Protein AF-A0AAV3T514-F1 (afdb_monomer_lite)

InterPro domains:
  IPR025874 Double zinc ribbon [PF12773] (82-140)
  IPR058962 Protein of unknown function DUF8108-like, N-terminal domain [PF26438] (4-74)

Organism: NCBI:txid926360

Sequence (156 aa):
MHSRQLRKRLDAAIADGWQIEQETPDRVVLVRRSYGSVGVHLLLAVFTAWWSFGVFNLLYAGYCYLEESERRVLREPTERVCPECGAASRPGAEFCSECGTDLGRTATGAAPGETAGEPRTCPECDAVVEDGARYCANCGAELAETAARRRDDSSE

Radius of gyration: 22.29 Å; chains: 1; bounding box: 56×39×58 Å

Structure (mmCIF, N/CA/C/O backbone):
data_AF-A0AAV3T514-F1
#
_entry.id   AF-A0AAV3T514-F1
#
loop_
_atom_site.group_PDB
_atom_site.id
_atom_site.type_symbol
_atom_site.label_atom_id
_atom_site.label_alt_id
_atom_site.label_comp_id
_atom_site.label_asym_id
_atom_site.label_entity_id
_atom_site.label_seq_id
_atom_site.pdbx_PDB_ins_code
_atom_site.Cartn_x
_atom_site.Cartn_y
_atom_site.Cartn_z
_atom_site.occupancy
_atom_site.B_iso_or_equiv
_atom_site.auth_seq_id
_atom_site.auth_comp_id
_atom_site.auth_asym_id
_atom_site.auth_atom_id
_atom_site.pdbx_PDB_model_num
ATOM 1 N N . MET A 1 1 ? 3.308 -8.115 20.768 1.00 66.31 1 MET A N 1
ATOM 2 C CA . MET A 1 1 ? 2.514 -9.048 19.937 1.00 66.31 1 MET A CA 1
ATOM 3 C C . MET A 1 1 ? 1.569 -8.216 19.094 1.00 66.31 1 MET A C 1
ATOM 5 O O . MET A 1 1 ? 0.789 -7.483 19.680 1.00 66.31 1 MET A O 1
ATOM 9 N N . HIS A 1 2 ? 1.653 -8.318 17.767 1.00 78.56 2 HIS A N 1
ATOM 10 C CA . HIS A 1 2 ? 0.785 -7.575 16.847 1.00 78.56 2 HIS A CA 1
ATOM 11 C C . HIS A 1 2 ? -0.678 -8.026 16.915 1.00 78.56 2 HIS A C 1
ATOM 13 O O . HIS A 1 2 ? -0.954 -9.213 17.138 1.00 78.56 2 HIS A O 1
ATOM 19 N N . SER A 1 3 ? -1.611 -7.098 16.689 1.00 79.25 3 SER A N 1
ATOM 20 C CA . SER A 1 3 ? -3.044 -7.397 16.627 1.00 79.25 3 SER A CA 1
ATOM 21 C C . SER A 1 3 ? -3.380 -8.375 15.491 1.00 79.25 3 SER A C 1
ATOM 23 O O . SER A 1 3 ? -2.671 -8.487 14.487 1.00 79.25 3 SER A O 1
ATOM 25 N N . ARG A 1 4 ? -4.512 -9.087 15.609 1.00 79.19 4 ARG A N 1
ATOM 26 C CA . ARG A 1 4 ? -4.990 -10.007 14.553 1.00 79.19 4 ARG A CA 1
ATOM 27 C C . ARG A 1 4 ? -5.202 -9.298 13.211 1.00 79.19 4 ARG A C 1
ATOM 29 O O . ARG A 1 4 ? -5.034 -9.918 12.166 1.00 79.19 4 ARG A O 1
ATOM 36 N N . GLN A 1 5 ? -5.575 -8.019 13.242 1.00 76.38 5 GLN A N 1
ATOM 37 C CA . GLN A 1 5 ? -5.790 -7.215 12.041 1.00 76.38 5 GLN A CA 1
ATOM 38 C C . GLN A 1 5 ? -4.465 -6.878 11.348 1.00 76.38 5 GLN A C 1
ATOM 40 O O . GLN A 1 5 ? -4.372 -7.045 10.134 1.00 76.38 5 GLN A O 1
ATOM 45 N N . LEU A 1 6 ? -3.438 -6.473 12.106 1.00 81.00 6 LEU A N 1
ATOM 46 C CA . LEU A 1 6 ? -2.108 -6.214 11.553 1.00 81.00 6 LEU A CA 1
ATOM 47 C C . LEU A 1 6 ? -1.485 -7.493 10.976 1.00 81.00 6 LEU A C 1
ATOM 49 O O . LEU A 1 6 ? -0.959 -7.458 9.870 1.00 81.00 6 LEU A O 1
ATOM 53 N N . ARG A 1 7 ? -1.638 -8.635 11.661 1.00 85.81 7 ARG A N 1
ATOM 54 C CA . ARG A 1 7 ? -1.170 -9.944 11.165 1.00 85.81 7 ARG A CA 1
ATOM 55 C C . ARG A 1 7 ? -1.782 -10.320 9.817 1.00 85.81 7 ARG A C 1
ATOM 57 O O . ARG A 1 7 ? -1.042 -10.549 8.876 1.00 85.81 7 ARG A O 1
ATOM 64 N N . LYS A 1 8 ? -3.114 -10.273 9.685 1.00 84.19 8 LYS A N 1
ATOM 65 C CA . LYS A 1 8 ? -3.794 -10.573 8.410 1.00 84.19 8 LYS A CA 1
ATOM 66 C C . LYS A 1 8 ? -3.293 -9.707 7.251 1.00 84.19 8 LYS A C 1
ATOM 68 O O . LYS A 1 8 ? -3.187 -10.183 6.127 1.00 84.19 8 LYS A O 1
ATOM 73 N N . ARG A 1 9 ? -3.009 -8.430 7.518 1.00 82.06 9 ARG A N 1
ATOM 74 C CA . ARG A 1 9 ? -2.495 -7.499 6.506 1.00 82.06 9 ARG A CA 1
ATOM 75 C C . ARG A 1 9 ? -1.041 -7.758 6.170 1.00 82.06 9 ARG A C 1
ATOM 77 O O . ARG A 1 9 ? -0.689 -7.656 5.005 1.00 82.06 9 ARG A O 1
ATOM 84 N N . LEU A 1 10 ? -0.227 -8.098 7.165 1.00 86.75 10 LEU A N 1
ATOM 85 C CA . LEU A 1 10 ? 1.148 -8.529 6.953 1.00 86.75 10 LEU A CA 1
ATOM 86 C C . LEU A 1 10 ? 1.194 -9.810 6.102 1.00 86.75 10 LEU A C 1
ATOM 88 O O . LEU A 1 10 ? 1.985 -9.887 5.171 1.00 86.75 10 LEU A O 1
ATOM 92 N N . ASP A 1 11 ? 0.302 -10.767 6.358 1.00 88.25 11 ASP A N 1
ATOM 93 C CA . ASP A 1 11 ? 0.219 -12.012 5.589 1.00 88.25 11 ASP A CA 1
ATOM 94 C C . ASP A 1 11 ? -0.180 -11.752 4.127 1.00 88.25 11 ASP A C 1
ATOM 96 O O . ASP A 1 11 ? 0.476 -12.242 3.209 1.00 88.25 11 ASP A O 1
ATOM 100 N N . ALA A 1 12 ? -1.213 -10.930 3.899 1.00 85.75 12 ALA A N 1
ATOM 101 C CA . ALA A 1 12 ? -1.615 -10.504 2.553 1.00 85.75 12 ALA A CA 1
ATOM 102 C C . ALA A 1 12 ? -0.479 -9.750 1.843 1.00 85.75 12 ALA A C 1
ATOM 104 O O . ALA A 1 12 ? -0.146 -10.026 0.696 1.00 85.75 12 ALA A O 1
ATOM 105 N N . ALA A 1 13 ? 0.189 -8.860 2.574 1.00 85.56 13 ALA A N 1
ATOM 106 C CA . ALA A 1 13 ? 1.319 -8.095 2.090 1.00 85.56 13 ALA A CA 1
ATOM 107 C C . ALA A 1 13 ? 2.475 -8.969 1.583 1.00 85.56 13 ALA A C 1
ATOM 109 O O . ALA A 1 13 ? 3.048 -8.688 0.531 1.00 85.56 13 ALA A O 1
ATOM 110 N N . ILE A 1 14 ? 2.820 -10.006 2.343 1.00 89.19 14 ILE A N 1
ATOM 111 C CA . ILE A 1 14 ? 3.866 -10.965 1.987 1.00 89.19 14 ILE A CA 1
ATOM 112 C C . ILE A 1 14 ? 3.433 -11.807 0.781 1.00 89.19 14 ILE A C 1
ATOM 114 O O . ILE A 1 14 ? 4.249 -12.052 -0.107 1.00 89.19 14 ILE A O 1
ATOM 118 N N . ALA A 1 15 ? 2.157 -12.206 0.712 1.00 87.44 15 ALA A N 1
ATOM 119 C CA . ALA A 1 15 ? 1.608 -12.929 -0.436 1.00 87.44 15 ALA A CA 1
ATOM 120 C C . ALA A 1 15 ? 1.712 -12.122 -1.745 1.00 87.44 15 ALA A C 1
ATOM 122 O O . ALA A 1 15 ? 2.004 -12.697 -2.791 1.00 87.44 15 ALA A O 1
ATOM 123 N N . ASP A 1 16 ? 1.590 -10.793 -1.670 1.00 85.31 16 ASP A N 1
ATOM 124 C CA . ASP A 1 16 ? 1.760 -9.867 -2.801 1.00 85.31 16 ASP A CA 1
ATOM 125 C C . ASP A 1 16 ? 3.236 -9.592 -3.171 1.00 85.31 16 ASP A C 1
ATOM 127 O O . ASP A 1 16 ? 3.538 -8.707 -3.979 1.00 85.31 16 ASP A O 1
ATOM 131 N N . GLY A 1 17 ? 4.183 -10.318 -2.566 1.00 85.38 17 GLY A N 1
ATOM 132 C CA . GLY A 1 17 ? 5.611 -10.240 -2.883 1.00 85.38 17 GLY A CA 1
ATOM 133 C C . GLY A 1 17 ? 6.378 -9.138 -2.149 1.00 85.38 17 GLY A C 1
ATOM 134 O O . GLY A 1 17 ? 7.490 -8.793 -2.553 1.00 85.38 17 GLY A O 1
ATOM 135 N N . TRP A 1 18 ? 5.819 -8.575 -1.077 1.00 89.44 18 TRP A N 1
ATOM 136 C CA . TRP A 1 18 ? 6.537 -7.613 -0.243 1.00 89.44 18 TRP A CA 1
ATOM 137 C C . TRP A 1 18 ? 7.402 -8.314 0.800 1.00 89.44 18 TRP A C 1
ATOM 139 O O . TRP A 1 18 ? 7.018 -9.338 1.362 1.00 89.44 18 TRP A O 1
ATOM 149 N N . GLN A 1 19 ? 8.557 -7.729 1.104 1.00 87.19 19 GLN A N 1
ATOM 150 C CA . GLN A 1 19 ? 9.491 -8.251 2.099 1.00 87.19 19 GLN A CA 1
ATOM 151 C C . GLN A 1 19 ? 9.599 -7.322 3.306 1.00 87.19 19 GLN A C 1
ATOM 153 O O . GLN A 1 19 ? 9.492 -6.103 3.175 1.00 87.19 19 GLN A O 1
ATOM 158 N N . ILE A 1 20 ? 9.806 -7.899 4.491 1.00 88.81 20 ILE A N 1
ATOM 159 C CA . ILE A 1 20 ? 9.946 -7.150 5.745 1.00 88.81 20 ILE A CA 1
ATOM 160 C C . ILE A 1 20 ? 11.371 -6.602 5.847 1.00 88.81 20 ILE A C 1
ATOM 162 O O . ILE A 1 20 ? 12.334 -7.365 5.831 1.00 88.81 20 ILE A O 1
ATOM 166 N N . GLU A 1 21 ? 11.501 -5.281 5.961 1.00 86.88 21 GLU A N 1
ATOM 167 C CA . GLU A 1 21 ? 12.792 -4.604 6.133 1.00 86.88 21 GLU A CA 1
ATOM 168 C C . GLU A 1 21 ? 13.089 -4.335 7.614 1.00 86.88 21 GLU A C 1
ATOM 170 O O . GLU A 1 21 ? 14.203 -4.567 8.081 1.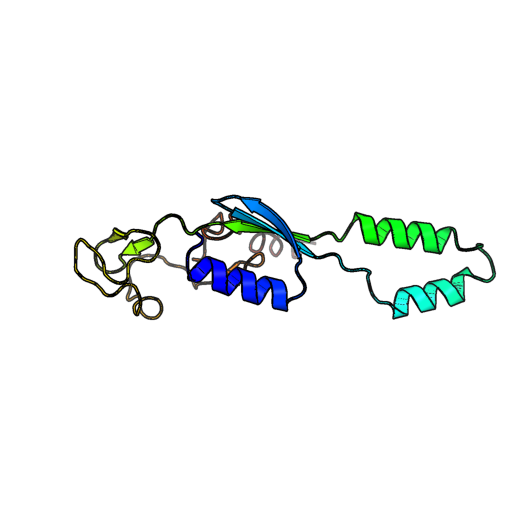00 86.88 21 GLU A O 1
ATOM 175 N N . GLN A 1 22 ? 12.094 -3.838 8.361 1.00 85.06 22 GLN A N 1
ATOM 176 C CA . GLN A 1 22 ? 12.219 -3.537 9.790 1.00 85.06 22 GLN A CA 1
ATOM 177 C C . GLN A 1 22 ? 10.926 -3.865 10.539 1.00 85.06 22 GLN A C 1
ATOM 179 O O . GLN A 1 22 ? 9.846 -3.398 10.167 1.00 85.06 22 GLN A O 1
ATOM 184 N N . GLU A 1 23 ? 11.055 -4.601 11.642 1.00 85.12 23 GLU A N 1
ATOM 185 C CA . GLU A 1 23 ? 9.971 -4.858 12.591 1.00 85.12 23 GLU A CA 1
ATOM 186 C C . GLU A 1 23 ? 10.178 -4.009 13.843 1.00 85.12 23 GLU A C 1
ATOM 188 O O . GLU A 1 23 ? 11.197 -4.105 14.525 1.00 85.12 23 GLU A O 1
ATOM 193 N N . THR A 1 24 ? 9.199 -3.167 14.157 1.00 82.94 24 THR A N 1
ATOM 194 C CA . THR A 1 24 ? 9.137 -2.452 15.435 1.00 82.94 24 THR A CA 1
ATOM 195 C C . THR A 1 24 ? 7.800 -2.751 16.116 1.00 82.94 24 THR A C 1
ATOM 197 O O . THR A 1 24 ? 6.853 -3.142 15.432 1.00 82.94 24 THR A O 1
ATOM 200 N N . PRO A 1 25 ? 7.678 -2.569 17.444 1.00 77.50 25 PRO A N 1
ATOM 201 C CA . PRO A 1 25 ? 6.451 -2.907 18.169 1.00 77.50 25 PRO A CA 1
ATOM 202 C C . PRO A 1 25 ? 5.195 -2.220 17.619 1.00 77.50 25 PRO A C 1
ATOM 204 O O . PRO A 1 25 ? 4.139 -2.843 17.584 1.00 77.50 25 PRO A O 1
ATOM 207 N N . ASP A 1 26 ? 5.331 -0.978 17.146 1.00 74.56 26 ASP A N 1
ATOM 208 C CA . ASP A 1 26 ? 4.207 -0.144 16.702 1.00 74.56 26 ASP A CA 1
ATOM 209 C C . ASP A 1 26 ? 4.011 -0.123 15.177 1.00 74.56 26 ASP A C 1
ATOM 211 O O . ASP A 1 26 ? 2.977 0.335 14.681 1.00 74.56 26 ASP A O 1
ATOM 215 N N . ARG A 1 27 ? 5.014 -0.563 14.403 1.00 78.94 27 ARG A N 1
ATOM 216 C CA . ARG A 1 27 ? 4.967 -0.543 12.934 1.00 78.94 27 ARG A CA 1
ATOM 217 C C . ARG A 1 27 ? 5.872 -1.584 12.282 1.00 78.94 27 ARG A C 1
ATOM 219 O O . ARG A 1 27 ? 6.968 -1.866 12.766 1.00 78.94 27 ARG A O 1
ATOM 226 N N . VAL A 1 28 ? 5.451 -2.064 11.119 1.00 85.19 28 VAL A N 1
ATOM 227 C CA . VAL A 1 28 ? 6.226 -2.953 10.249 1.00 85.19 28 VAL A CA 1
ATOM 228 C C . VAL A 1 28 ? 6.493 -2.239 8.930 1.00 85.19 28 VAL A C 1
ATOM 230 O O . VAL A 1 28 ? 5.567 -1.768 8.267 1.00 85.19 28 VAL A O 1
ATOM 233 N N . VAL A 1 29 ? 7.768 -2.130 8.564 1.00 85.88 29 VAL A N 1
ATOM 234 C CA . VAL A 1 29 ? 8.205 -1.532 7.301 1.00 85.88 29 VAL A CA 1
ATOM 235 C C . VAL A 1 29 ? 8.411 -2.641 6.277 1.00 85.88 29 VAL A C 1
ATOM 237 O O . VAL A 1 29 ? 9.170 -3.582 6.512 1.00 85.88 29 VAL A O 1
ATOM 240 N N . LEU A 1 30 ? 7.734 -2.510 5.141 1.00 86.50 30 LEU A N 1
ATOM 241 C CA . LEU A 1 30 ? 7.754 -3.452 4.030 1.00 86.50 30 LEU A CA 1
ATOM 242 C C . LEU A 1 30 ? 8.353 -2.777 2.795 1.00 86.50 30 LEU A C 1
ATOM 244 O O . LEU A 1 30 ? 8.050 -1.619 2.509 1.00 86.50 30 LEU A O 1
ATOM 248 N N . VAL A 1 31 ? 9.154 -3.520 2.040 1.00 86.62 31 VAL A N 1
ATOM 249 C CA . VAL A 1 31 ? 9.762 -3.076 0.782 1.00 86.62 31 VAL A CA 1
ATOM 250 C C . VAL A 1 31 ? 9.457 -4.094 -0.310 1.00 86.62 31 VAL A C 1
ATOM 252 O O . VAL A 1 31 ? 9.559 -5.302 -0.085 1.00 86.62 31 VAL A O 1
ATOM 255 N N . ARG A 1 32 ? 9.106 -3.617 -1.505 1.00 82.44 32 ARG A N 1
ATOM 256 C CA . ARG A 1 32 ? 8.981 -4.445 -2.708 1.00 82.44 32 ARG A CA 1
ATOM 257 C C . ARG A 1 32 ? 10.012 -3.987 -3.731 1.00 82.44 32 ARG A C 1
ATOM 259 O O . ARG A 1 32 ? 10.013 -2.833 -4.139 1.00 82.44 32 ARG A O 1
ATOM 266 N N . ARG A 1 33 ? 10.913 -4.890 -4.126 1.00 74.62 33 ARG A N 1
ATOM 267 C CA . ARG A 1 33 ? 11.897 -4.638 -5.190 1.00 74.62 33 ARG A CA 1
ATOM 268 C C . ARG A 1 33 ? 11.401 -5.292 -6.469 1.00 74.62 33 ARG A C 1
ATOM 270 O O . ARG A 1 33 ? 11.298 -6.517 -6.520 1.00 74.62 33 ARG A O 1
ATOM 277 N N . SER A 1 34 ? 11.090 -4.489 -7.481 1.00 69.88 34 SER A N 1
ATOM 278 C CA . SER A 1 34 ? 10.799 -4.993 -8.822 1.00 69.88 34 SER A CA 1
ATOM 279 C C . SER A 1 34 ? 12.036 -4.808 -9.706 1.00 69.88 34 SER A C 1
ATOM 281 O O . SER A 1 34 ? 12.717 -3.792 -9.628 1.00 69.88 34 SER A O 1
ATOM 283 N N . TYR A 1 35 ? 12.366 -5.809 -10.522 1.00 63.38 35 TYR A N 1
ATOM 284 C CA . TYR A 1 35 ? 13.521 -5.751 -11.427 1.00 63.38 35 TYR A CA 1
ATOM 285 C C . TYR A 1 35 ? 13.118 -5.302 -12.839 1.00 63.38 35 TYR A C 1
ATOM 287 O O . TYR A 1 35 ? 13.892 -5.474 -13.773 1.00 63.38 35 TYR A O 1
ATOM 295 N N . GLY A 1 36 ? 11.916 -4.743 -13.026 1.00 65.44 36 GLY A N 1
ATOM 296 C CA . GLY A 1 36 ? 11.353 -4.466 -14.350 1.00 65.44 36 GLY A CA 1
ATOM 297 C C . GLY A 1 36 ? 11.070 -5.735 -15.176 1.00 65.44 36 GLY A C 1
ATOM 298 O O . GLY A 1 36 ? 11.284 -6.865 -14.732 1.00 65.44 36 GLY A O 1
ATOM 299 N N . SER A 1 37 ? 10.550 -5.566 -16.396 1.00 77.12 37 SER A N 1
ATOM 300 C CA . SER A 1 37 ? 10.220 -6.695 -17.279 1.00 77.12 37 SER A CA 1
ATOM 301 C C . SER A 1 37 ? 11.482 -7.405 -17.776 1.00 77.12 37 SER A C 1
ATOM 303 O O . SER A 1 37 ? 12.298 -6.818 -18.488 1.00 77.12 37 SER A O 1
ATOM 305 N N . VAL A 1 38 ? 11.602 -8.705 -17.484 1.00 73.81 38 VAL A N 1
ATOM 306 C CA . VAL A 1 38 ? 12.681 -9.574 -17.995 1.00 73.81 38 VAL A CA 1
ATOM 307 C C . VAL A 1 38 ? 12.772 -9.513 -19.526 1.00 73.81 38 VAL A C 1
ATOM 309 O O . VAL A 1 38 ? 13.865 -9.548 -20.085 1.00 73.81 38 VAL A O 1
ATOM 312 N N . GLY A 1 39 ? 11.640 -9.346 -20.218 1.00 72.75 39 GLY A N 1
ATOM 313 C CA . GLY A 1 39 ? 11.606 -9.193 -21.674 1.00 72.75 39 GLY A CA 1
ATOM 314 C C . GLY A 1 39 ? 12.254 -7.897 -22.170 1.00 72.75 39 GLY A C 1
ATOM 315 O O . GLY A 1 39 ? 12.957 -7.925 -23.176 1.00 72.75 39 GLY A O 1
ATOM 316 N N . VAL A 1 40 ? 12.085 -6.782 -21.450 1.00 73.81 40 VAL A N 1
ATOM 317 C CA . VAL A 1 40 ? 12.752 -5.505 -21.769 1.00 73.81 40 VAL A CA 1
ATOM 318 C C . VAL A 1 40 ? 14.261 -5.634 -21.577 1.00 73.81 40 VAL A C 1
ATOM 320 O O . VAL A 1 40 ? 15.022 -5.183 -22.430 1.00 73.81 40 VAL A O 1
ATOM 323 N N . HIS A 1 41 ? 14.699 -6.333 -20.526 1.00 73.88 41 HIS A N 1
ATOM 324 C CA . HIS A 1 41 ? 16.120 -6.620 -20.299 1.00 73.88 41 HIS A CA 1
ATOM 325 C C . HIS A 1 41 ? 16.738 -7.469 -21.409 1.00 73.88 41 HIS A C 1
ATOM 327 O O . HIS A 1 41 ? 17.821 -7.146 -21.895 1.00 73.88 41 HIS A O 1
ATOM 333 N N . LEU A 1 42 ? 16.042 -8.521 -21.856 1.00 73.06 42 LEU A N 1
ATOM 334 C CA . LEU A 1 42 ? 16.492 -9.364 -22.969 1.00 73.06 42 LEU A CA 1
ATOM 335 C C . LEU A 1 42 ? 16.516 -8.594 -24.294 1.00 73.06 42 LEU A C 1
ATOM 337 O O . LEU A 1 42 ? 17.467 -8.730 -25.060 1.00 73.06 42 LEU A O 1
ATOM 341 N N . LEU A 1 43 ? 15.510 -7.753 -24.547 1.00 72.75 43 LEU A N 1
ATOM 342 C CA . LEU A 1 43 ? 15.446 -6.908 -25.736 1.00 72.75 43 LEU A CA 1
ATOM 343 C C . LEU A 1 43 ? 16.613 -5.914 -25.745 1.00 72.75 43 LEU A C 1
ATOM 345 O O . LEU A 1 43 ? 17.388 -5.890 -26.696 1.00 72.75 43 LEU A O 1
ATOM 349 N N . LEU A 1 44 ? 16.824 -5.162 -24.663 1.00 66.94 44 LEU A N 1
ATOM 350 C CA . LEU A 1 44 ? 17.972 -4.262 -24.539 1.00 66.94 44 LEU A CA 1
ATOM 351 C C . LEU A 1 44 ? 19.302 -5.007 -24.664 1.00 66.94 44 LEU A C 1
ATOM 353 O O . LEU A 1 44 ? 20.210 -4.497 -25.312 1.00 66.94 44 LEU A O 1
ATOM 357 N N . ALA A 1 45 ? 19.437 -6.210 -24.102 1.00 71.62 45 ALA A N 1
ATOM 358 C CA . ALA A 1 45 ? 20.633 -7.031 -24.278 1.00 71.62 45 ALA A CA 1
ATOM 359 C C . ALA A 1 45 ? 20.871 -7.369 -25.757 1.00 71.62 45 ALA A C 1
ATOM 361 O O . ALA A 1 45 ? 21.967 -7.136 -26.253 1.00 71.62 45 ALA A O 1
ATOM 362 N N . VAL A 1 46 ? 19.849 -7.816 -26.491 1.00 74.44 46 VAL A N 1
ATOM 363 C CA . VAL A 1 46 ? 19.952 -8.116 -27.931 1.00 74.44 46 VAL A CA 1
ATOM 364 C C . VAL A 1 46 ? 20.294 -6.866 -28.750 1.00 74.44 46 VAL A C 1
ATOM 366 O O . VAL A 1 46 ? 21.156 -6.926 -29.624 1.00 74.44 46 VAL A O 1
ATOM 369 N N . PHE A 1 47 ? 19.675 -5.724 -28.445 1.00 65.88 47 PHE A N 1
ATOM 370 C CA . PHE A 1 47 ? 19.860 -4.484 -29.205 1.00 65.88 47 PHE A CA 1
ATOM 371 C C . PHE A 1 47 ? 21.135 -3.704 -28.833 1.00 65.88 47 PHE A C 1
ATOM 373 O O . PHE A 1 47 ? 21.639 -2.944 -29.656 1.00 65.88 47 PHE A O 1
ATOM 380 N N . THR A 1 48 ? 21.699 -3.894 -27.635 1.00 64.62 48 THR A N 1
ATOM 381 C CA . THR A 1 48 ? 22.898 -3.159 -27.168 1.00 64.62 48 THR A CA 1
ATOM 382 C C . THR A 1 48 ? 24.173 -4.007 -27.104 1.00 64.62 48 THR A C 1
ATOM 384 O O . THR A 1 48 ? 25.269 -3.443 -27.016 1.00 64.62 48 THR A O 1
ATOM 387 N N . ALA A 1 49 ? 24.075 -5.341 -27.213 1.00 67.62 49 ALA A N 1
ATOM 388 C CA . ALA A 1 49 ? 25.230 -6.243 -27.177 1.00 67.62 49 ALA A CA 1
ATOM 389 C C . ALA A 1 49 ? 26.177 -6.089 -28.378 1.00 67.62 49 ALA A C 1
ATOM 391 O O . ALA A 1 49 ? 27.353 -6.416 -28.247 1.00 67.62 49 ALA A O 1
ATOM 392 N N . TRP A 1 50 ? 25.718 -5.561 -29.520 1.00 67.56 50 TRP A N 1
ATOM 393 C CA . TRP A 1 50 ? 26.558 -5.477 -30.724 1.00 67.56 50 TRP A CA 1
ATOM 394 C C . TRP A 1 50 ? 27.304 -4.141 -30.912 1.00 67.56 50 TRP A C 1
ATOM 396 O O . TRP A 1 50 ? 28.290 -4.110 -31.641 1.00 67.56 50 TRP A O 1
ATOM 406 N N . TRP A 1 51 ? 26.925 -3.038 -30.245 1.00 57.50 51 TRP A N 1
ATOM 407 C CA . TRP A 1 51 ? 27.645 -1.756 -30.424 1.00 57.50 51 TRP A CA 1
ATOM 408 C C . TRP A 1 51 ? 27.924 -0.934 -29.155 1.00 57.50 51 TRP A C 1
ATOM 410 O O . TRP A 1 51 ? 28.464 0.165 -29.258 1.00 57.50 51 TRP A O 1
ATOM 420 N N . SER A 1 52 ? 27.598 -1.426 -27.949 1.00 60.69 52 SER A N 1
ATOM 421 C CA . SER A 1 52 ? 27.842 -0.649 -26.715 1.00 60.69 52 SER A CA 1
ATOM 422 C C . SER A 1 52 ? 28.373 -1.432 -25.510 1.00 60.69 52 SER A C 1
ATOM 424 O O . SER A 1 52 ? 28.393 -0.890 -24.404 1.00 60.69 52 SER A O 1
ATOM 426 N N . PHE A 1 53 ? 28.805 -2.688 -25.696 1.00 60.94 53 PHE A N 1
ATOM 427 C CA . PHE A 1 53 ? 29.498 -3.482 -24.664 1.00 60.94 53 PHE A CA 1
ATOM 428 C C . PHE A 1 53 ? 28.790 -3.505 -23.289 1.00 60.94 53 PHE A C 1
ATOM 430 O O . PHE A 1 53 ? 29.426 -3.486 -22.240 1.00 60.94 53 PHE A O 1
ATOM 437 N N . GLY A 1 54 ? 27.453 -3.513 -23.268 1.00 64.00 54 GLY A N 1
ATOM 438 C CA . GLY A 1 54 ? 26.681 -3.667 -22.031 1.00 64.00 54 GLY A CA 1
ATOM 439 C C . GLY A 1 54 ? 26.701 -2.473 -21.068 1.00 64.00 54 GLY A C 1
ATOM 440 O O . GLY A 1 54 ? 26.002 -2.536 -20.064 1.00 64.00 54 GLY A O 1
ATOM 441 N N . VAL A 1 55 ? 27.404 -1.370 -21.361 1.00 71.81 55 VAL A N 1
ATOM 442 C CA . VAL A 1 55 ? 27.462 -0.193 -20.468 1.00 71.81 55 VAL A CA 1
ATOM 443 C C . VAL A 1 55 ? 26.090 0.466 -20.338 1.00 71.81 55 VAL A C 1
ATOM 445 O O . VAL A 1 55 ? 25.640 0.731 -19.230 1.00 71.81 55 VAL A O 1
ATOM 448 N N . PHE A 1 56 ? 25.368 0.654 -21.445 1.00 64.50 56 PHE A N 1
ATOM 449 C CA . PHE A 1 56 ? 24.005 1.199 -21.400 1.00 64.50 56 PHE A CA 1
ATOM 450 C C . PHE A 1 56 ? 23.005 0.239 -20.746 1.00 64.50 56 PHE A C 1
ATOM 452 O O . PHE A 1 56 ? 22.080 0.695 -20.083 1.00 64.50 56 PHE A O 1
ATOM 459 N N . ASN A 1 57 ? 23.214 -1.076 -20.871 1.00 64.31 57 ASN A N 1
ATOM 460 C CA . ASN A 1 57 ? 22.397 -2.074 -20.180 1.00 64.31 57 ASN A CA 1
ATOM 461 C C . ASN A 1 57 ? 22.644 -2.020 -18.659 1.00 64.31 57 ASN A C 1
ATOM 463 O O . ASN A 1 57 ? 21.697 -1.935 -17.888 1.00 64.31 57 ASN A O 1
ATOM 467 N N . LEU A 1 58 ? 23.911 -1.939 -18.232 1.00 69.50 58 LEU A N 1
ATOM 468 C CA . LEU A 1 58 ? 24.302 -1.803 -16.826 1.00 69.50 58 LEU A CA 1
ATOM 469 C C . LEU A 1 58 ? 23.793 -0.489 -16.206 1.00 69.50 58 LEU A C 1
ATOM 471 O O . LEU A 1 58 ? 23.325 -0.485 -15.071 1.00 69.50 58 LEU A O 1
ATOM 475 N N . LEU A 1 59 ? 23.854 0.618 -16.957 1.00 74.31 59 LEU A N 1
ATOM 476 C CA . LEU A 1 59 ? 23.346 1.924 -16.529 1.00 74.31 59 LEU A CA 1
ATOM 477 C C . LEU A 1 59 ? 21.817 1.938 -16.425 1.00 74.31 59 LEU A C 1
ATOM 479 O O . LEU A 1 59 ? 21.292 2.459 -15.447 1.00 74.31 59 LEU A O 1
ATOM 483 N N . TYR A 1 60 ? 21.105 1.336 -17.382 1.00 68.81 60 TYR A N 1
ATOM 484 C CA . TYR A 1 60 ? 19.647 1.217 -17.324 1.00 68.81 60 TYR A CA 1
ATOM 485 C C . TYR A 1 60 ? 19.194 0.286 -16.189 1.00 68.81 60 TYR A C 1
ATOM 487 O O . TYR A 1 60 ? 18.282 0.624 -15.441 1.00 68.81 60 TYR A O 1
ATOM 495 N N . ALA A 1 61 ? 19.883 -0.843 -15.991 1.00 64.06 61 ALA A N 1
ATOM 496 C CA . ALA A 1 61 ? 19.649 -1.734 -14.858 1.00 64.06 61 ALA A CA 1
ATOM 497 C C . ALA A 1 61 ? 19.888 -1.022 -13.515 1.00 64.06 61 ALA A C 1
ATOM 499 O O . ALA A 1 61 ? 19.095 -1.180 -12.589 1.00 64.06 61 ALA A O 1
ATOM 500 N N . GLY A 1 62 ? 20.942 -0.203 -13.420 1.00 71.50 62 GLY A N 1
ATOM 501 C CA . GLY A 1 62 ? 21.205 0.645 -12.258 1.00 71.50 62 GLY A CA 1
ATOM 502 C C . GLY A 1 62 ? 20.115 1.695 -12.032 1.00 71.50 62 GLY A C 1
ATOM 503 O O . GLY A 1 62 ? 19.644 1.840 -10.910 1.00 71.50 62 GLY A O 1
ATOM 504 N N . TYR A 1 63 ? 19.671 2.379 -13.088 1.00 72.88 63 TYR A N 1
ATOM 505 C CA . TYR A 1 63 ? 18.593 3.369 -13.035 1.00 72.88 63 TYR A CA 1
ATOM 506 C C . TYR A 1 63 ? 17.276 2.758 -12.521 1.00 72.88 63 TYR A C 1
ATOM 508 O O . TYR A 1 63 ? 16.755 3.210 -11.505 1.00 72.88 63 TYR A O 1
ATOM 516 N N . CYS A 1 64 ? 16.800 1.659 -13.118 1.00 62.78 64 CYS A N 1
ATOM 517 C CA . CYS A 1 64 ? 15.564 0.999 -12.678 1.00 62.78 64 CYS A CA 1
ATOM 518 C C . CYS A 1 64 ? 15.664 0.390 -11.268 1.00 62.78 64 CYS A C 1
ATOM 520 O O . CYS A 1 64 ? 14.684 0.400 -10.529 1.00 62.78 64 CYS A O 1
ATOM 522 N N . TYR A 1 65 ? 16.834 -0.125 -10.868 1.00 61.88 65 TYR A N 1
ATOM 523 C CA . TYR A 1 65 ? 17.044 -0.642 -9.509 1.00 61.88 65 TYR A CA 1
ATOM 524 C C . TYR A 1 65 ? 16.986 0.462 -8.445 1.00 61.88 65 TYR A C 1
ATOM 526 O O . TYR A 1 65 ? 16.549 0.211 -7.322 1.00 61.88 65 TYR A O 1
ATOM 534 N N . LEU A 1 66 ? 17.452 1.668 -8.781 1.00 65.75 66 LEU A N 1
ATOM 535 C CA . LEU A 1 66 ? 17.496 2.792 -7.849 1.00 65.75 66 LEU A CA 1
ATOM 536 C C . LEU A 1 66 ? 16.158 3.537 -7.740 1.00 65.75 66 LEU A C 1
ATOM 538 O O . LEU A 1 66 ? 15.893 4.104 -6.683 1.00 65.75 66 LEU A O 1
ATOM 542 N N . GLU A 1 67 ? 15.319 3.536 -8.780 1.00 57.28 67 GLU A N 1
ATOM 543 C CA . GLU A 1 67 ? 14.120 4.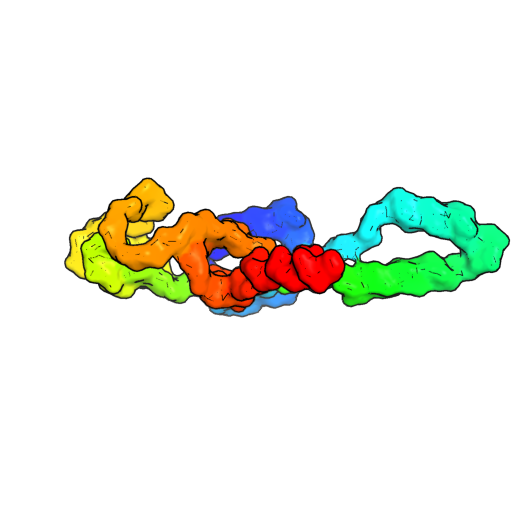388 -8.828 1.00 57.28 67 GLU A CA 1
ATOM 544 C C . GLU A 1 67 ? 12.815 3.694 -8.367 1.00 57.28 67 GLU A C 1
ATOM 546 O O . GLU A 1 67 ? 11.958 4.353 -7.789 1.00 57.28 67 GLU A O 1
ATOM 551 N N . GLU A 1 68 ? 12.673 2.366 -8.499 1.00 55.66 68 GLU A N 1
ATOM 552 C CA . GLU A 1 68 ? 11.397 1.645 -8.270 1.00 55.66 68 GLU A CA 1
ATOM 553 C C . GLU A 1 68 ? 11.338 0.855 -6.938 1.00 55.66 68 GLU A C 1
ATOM 555 O O . GLU A 1 68 ? 10.851 -0.280 -6.878 1.00 55.66 68 GLU A O 1
ATOM 560 N N . SER A 1 69 ? 11.891 1.398 -5.848 1.00 59.78 69 SER A N 1
ATOM 561 C CA . SER A 1 69 ? 11.764 0.765 -4.524 1.00 59.78 69 SER A CA 1
ATOM 562 C C . SER A 1 69 ? 10.563 1.325 -3.762 1.00 59.78 69 SER A C 1
ATOM 564 O O . SER A 1 69 ? 10.653 2.333 -3.064 1.00 59.78 69 SER A O 1
ATOM 566 N N . GLU A 1 70 ? 9.417 0.657 -3.888 1.00 70.44 70 GLU A N 1
ATOM 567 C CA . GLU A 1 70 ? 8.238 0.989 -3.091 1.00 70.44 70 GLU A CA 1
ATOM 568 C C . GLU A 1 70 ? 8.453 0.553 -1.638 1.00 70.44 70 GLU A C 1
ATOM 570 O O . GLU A 1 70 ? 8.680 -0.627 -1.334 1.00 70.44 70 GLU A O 1
ATOM 575 N N . ARG A 1 71 ? 8.364 1.524 -0.725 1.00 78.88 71 ARG A N 1
ATOM 576 C CA . ARG A 1 71 ? 8.466 1.323 0.720 1.00 78.88 71 ARG A CA 1
ATOM 577 C C . ARG A 1 71 ? 7.151 1.712 1.372 1.00 78.88 71 ARG A C 1
ATOM 579 O O . ARG A 1 71 ? 6.761 2.873 1.331 1.00 78.88 71 ARG A O 1
ATOM 586 N N . ARG A 1 72 ? 6.509 0.758 2.045 1.00 80.44 72 ARG A N 1
ATOM 587 C CA . ARG A 1 72 ? 5.254 0.982 2.773 1.00 80.44 72 ARG A CA 1
ATOM 588 C C . ARG A 1 72 ? 5.402 0.681 4.256 1.00 80.44 72 ARG A C 1
ATOM 590 O O . ARG A 1 72 ? 6.191 -0.170 4.664 1.00 80.44 72 ARG A O 1
ATOM 597 N N . VAL A 1 73 ? 4.609 1.364 5.076 1.00 84.06 73 VAL A N 1
ATOM 598 C CA . VAL A 1 73 ? 4.617 1.207 6.535 1.00 84.06 73 VAL A CA 1
ATOM 599 C C . VAL A 1 73 ? 3.231 0.777 7.002 1.00 84.06 73 VAL A C 1
ATOM 601 O O . VAL A 1 73 ? 2.266 1.525 6.868 1.00 84.06 73 VAL A O 1
ATOM 604 N N . LEU A 1 74 ? 3.130 -0.416 7.584 1.00 80.06 74 LEU A N 1
ATOM 605 C CA . LEU A 1 74 ? 1.925 -0.866 8.278 1.00 80.06 74 LEU A CA 1
ATOM 606 C C . LEU A 1 74 ? 2.027 -0.475 9.753 1.00 80.06 74 LEU A C 1
ATOM 608 O O . LEU A 1 74 ? 3.000 -0.830 10.416 1.00 80.06 74 LEU A O 1
ATOM 612 N N . ARG A 1 75 ? 1.038 0.261 10.268 1.00 76.94 75 ARG A N 1
ATOM 613 C CA . ARG A 1 75 ? 0.973 0.674 11.678 1.00 76.94 75 ARG A CA 1
ATOM 614 C C . ARG A 1 75 ? -0.008 -0.188 12.470 1.00 76.94 75 ARG A C 1
ATOM 616 O O . ARG A 1 75 ? -0.972 -0.720 11.918 1.00 76.94 75 ARG A O 1
ATOM 623 N N . GLU A 1 76 ? 0.240 -0.308 13.771 1.00 75.75 76 GLU A N 1
ATOM 624 C CA . GLU A 1 76 ? -0.735 -0.850 14.716 1.00 75.75 76 GLU A CA 1
ATOM 625 C C . GLU A 1 76 ? -1.944 0.113 14.791 1.00 75.75 76 GLU A C 1
ATOM 627 O O . GLU A 1 76 ? -1.748 1.329 14.868 1.00 75.75 76 GLU A O 1
ATOM 632 N N . PRO A 1 77 ? -3.194 -0.375 14.719 1.00 67.94 77 PRO A N 1
ATOM 633 C CA . PRO A 1 77 ? -4.368 0.494 14.732 1.00 67.94 77 PRO A CA 1
ATOM 634 C C . PRO A 1 77 ? -4.498 1.234 16.072 1.00 67.94 77 PRO A C 1
ATOM 636 O O . PRO A 1 77 ? -4.669 0.612 17.122 1.00 67.94 77 PRO A O 1
ATOM 639 N N . THR A 1 78 ? -4.447 2.565 16.030 1.00 63.56 78 THR A N 1
ATOM 640 C CA . THR A 1 78 ? -4.571 3.441 17.201 1.00 63.56 78 THR A CA 1
ATOM 641 C C . THR A 1 78 ? -6.037 3.808 17.414 1.00 63.56 78 THR A C 1
ATOM 643 O O . THR A 1 78 ? -6.529 4.751 16.809 1.00 63.56 78 THR A O 1
ATOM 646 N N . GLU A 1 79 ? -6.714 3.037 18.265 1.00 68.69 79 GLU A N 1
ATOM 647 C CA . GLU A 1 79 ? -8.083 3.267 18.760 1.00 68.69 79 GLU A CA 1
ATOM 648 C C . GLU A 1 79 ? -9.192 3.296 17.690 1.00 68.69 79 GLU A C 1
ATOM 650 O O . GLU A 1 79 ? -8.984 3.526 16.502 1.00 68.69 79 GLU A O 1
ATOM 655 N N . ARG A 1 80 ? -10.411 2.942 18.102 1.00 73.50 80 ARG A N 1
ATOM 656 C CA . ARG A 1 80 ? -11.590 2.920 17.226 1.00 73.50 80 ARG A CA 1
ATOM 657 C C . ARG A 1 80 ? -12.710 3.677 17.909 1.00 73.50 80 ARG A C 1
ATOM 659 O O . ARG A 1 80 ? -12.920 3.481 19.098 1.00 73.50 80 ARG A O 1
ATOM 666 N N . VAL A 1 81 ? -13.443 4.505 17.182 1.00 80.56 81 VAL A N 1
ATOM 667 C CA . VAL A 1 81 ? -14.607 5.201 17.739 1.00 80.56 81 VAL A CA 1
ATOM 668 C C . VAL A 1 81 ? -15.834 4.309 17.577 1.00 80.56 81 VAL A C 1
ATOM 670 O O . VAL A 1 81 ? -16.044 3.728 16.514 1.00 80.56 81 VAL A O 1
ATOM 673 N N . CYS A 1 82 ? -16.623 4.152 18.639 1.00 82.81 82 CYS A N 1
ATOM 674 C CA . CYS A 1 82 ? -17.870 3.403 18.570 1.00 82.81 82 CYS A CA 1
ATOM 675 C C . CYS A 1 82 ? -18.883 4.157 17.689 1.00 82.81 82 CYS A C 1
ATOM 677 O O . CYS A 1 82 ? -19.161 5.319 17.985 1.00 82.81 82 CYS A O 1
ATOM 679 N N . PRO A 1 83 ? -19.477 3.515 16.666 1.00 78.25 83 PRO A N 1
ATOM 680 C CA . PRO A 1 83 ? -20.418 4.184 15.766 1.00 78.25 83 PRO A CA 1
ATOM 681 C C . PRO A 1 83 ? -21.740 4.567 16.448 1.00 78.25 83 PRO A C 1
ATOM 683 O O . PRO A 1 83 ? -22.373 5.529 16.041 1.00 78.25 83 PRO A O 1
ATOM 686 N N . GLU A 1 84 ? -22.139 3.850 17.501 1.00 80.94 84 GLU A N 1
ATOM 687 C CA . GLU A 1 84 ? -23.429 4.066 18.176 1.00 80.94 84 GLU A CA 1
ATOM 688 C C . GLU A 1 84 ? -23.377 5.147 19.264 1.00 80.94 84 GLU A C 1
ATOM 690 O O . GLU A 1 84 ? -24.360 5.838 19.503 1.00 80.94 84 GLU A O 1
ATOM 695 N N . CYS A 1 85 ? -22.245 5.299 19.960 1.00 85.56 85 CYS A N 1
ATOM 696 C CA . CYS A 1 85 ? -22.145 6.229 21.096 1.00 85.56 85 CYS A CA 1
ATOM 697 C C . CYS A 1 85 ? -20.993 7.235 21.007 1.00 85.56 85 CYS A C 1
ATOM 699 O O . CYS A 1 85 ? -20.861 8.085 21.883 1.00 85.56 85 CYS A O 1
ATOM 701 N N . GLY A 1 86 ? -20.126 7.131 19.998 1.00 80.69 86 GLY A N 1
ATOM 702 C CA . GLY A 1 86 ? -18.970 8.015 19.836 1.00 80.69 86 GLY A CA 1
ATOM 703 C C . GLY A 1 86 ? -17.830 7.785 20.837 1.00 80.69 86 GLY A C 1
ATOM 704 O O . GLY A 1 86 ? -16.832 8.502 20.792 1.00 80.69 86 GLY A O 1
ATOM 705 N N . ALA A 1 87 ? -17.927 6.798 21.734 1.00 85.44 87 ALA A N 1
ATOM 706 C CA . ALA A 1 87 ? -16.873 6.519 22.707 1.00 85.44 87 ALA A CA 1
ATOM 707 C C . ALA A 1 87 ? -15.631 5.885 22.062 1.00 85.44 87 ALA A C 1
ATOM 709 O O . ALA A 1 87 ? -15.731 4.990 21.213 1.00 85.44 87 ALA A O 1
ATOM 710 N N . ALA A 1 88 ? -14.449 6.299 22.522 1.00 81.81 88 ALA A N 1
ATOM 711 C CA . ALA A 1 88 ? -13.194 5.664 2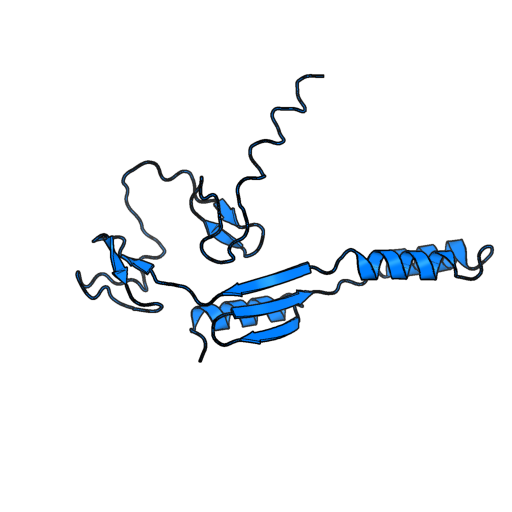2.148 1.00 81.81 88 ALA A CA 1
ATOM 712 C C . ALA A 1 88 ? -13.146 4.228 22.690 1.00 81.81 88 ALA A C 1
ATOM 714 O O . ALA A 1 88 ? -13.370 3.964 23.869 1.00 81.81 88 ALA A O 1
ATOM 715 N N . SER A 1 89 ? -12.853 3.287 21.805 1.00 83.81 89 SER A N 1
ATOM 716 C CA . SER A 1 89 ? -12.769 1.861 22.087 1.00 83.81 89 SER A CA 1
ATOM 717 C C . SER A 1 89 ? -11.345 1.373 21.854 1.00 83.81 89 SER A C 1
ATOM 719 O O . SER A 1 89 ? -10.663 1.784 20.907 1.00 83.81 89 SER A O 1
ATOM 721 N N . ARG A 1 90 ? -10.892 0.462 22.724 1.00 74.50 90 ARG A N 1
ATOM 722 C CA . ARG A 1 90 ? -9.548 -0.118 22.631 1.00 74.50 90 ARG A CA 1
ATOM 723 C C . ARG A 1 90 ? -9.342 -0.813 21.276 1.00 74.50 90 ARG A C 1
ATOM 725 O O . ARG A 1 90 ? -10.282 -1.422 20.753 1.00 74.50 90 ARG A O 1
ATOM 732 N N . PRO A 1 91 ? -8.115 -0.800 20.726 1.00 67.94 91 PRO A N 1
ATOM 733 C CA . PRO A 1 91 ? -7.789 -1.555 19.522 1.00 67.94 91 PRO A CA 1
ATOM 734 C C . PRO A 1 91 ? -8.170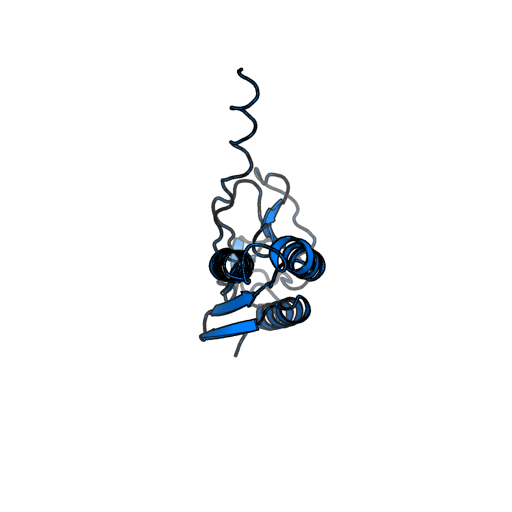 -3.033 19.681 1.00 67.94 91 PRO A C 1
ATOM 736 O O . PRO A 1 91 ? -7.705 -3.708 20.597 1.00 67.94 91 PRO A O 1
ATOM 739 N N . GLY A 1 92 ? -9.030 -3.540 18.795 1.00 71.06 92 GLY A N 1
ATOM 740 C CA . GLY A 1 92 ? -9.468 -4.939 18.824 1.00 71.06 92 GLY A CA 1
ATOM 741 C C . GLY A 1 92 ? -10.551 -5.282 19.855 1.00 71.06 92 GLY A C 1
ATOM 742 O O . GLY A 1 92 ? -10.796 -6.467 20.058 1.00 71.06 92 GLY A O 1
ATOM 743 N N . ALA A 1 93 ? -11.202 -4.295 20.482 1.00 79.12 93 ALA A N 1
ATOM 744 C CA . ALA A 1 93 ? -12.396 -4.537 21.291 1.00 79.12 93 ALA A CA 1
ATOM 745 C C . ALA A 1 93 ? -13.528 -5.137 20.433 1.00 79.12 93 ALA A C 1
ATOM 747 O O . ALA A 1 93 ? -13.834 -4.610 19.364 1.00 79.12 93 ALA A O 1
ATOM 748 N N . GLU A 1 94 ? -14.132 -6.235 20.899 1.00 84.44 94 GLU A N 1
ATOM 749 C CA . GLU A 1 94 ? -15.288 -6.870 20.240 1.00 84.44 94 GLU A CA 1
ATOM 750 C C . GLU A 1 94 ? -16.599 -6.154 20.582 1.00 84.44 94 GLU A C 1
ATOM 752 O O . GLU A 1 94 ? -17.509 -6.122 19.763 1.00 84.44 94 GLU A O 1
ATOM 757 N N . PHE A 1 95 ? -16.663 -5.507 21.749 1.00 88.56 95 PHE A N 1
ATOM 758 C CA . PHE A 1 95 ? -17.812 -4.733 22.212 1.00 88.56 95 PHE A CA 1
ATOM 759 C C . PHE A 1 95 ? -17.364 -3.371 22.747 1.00 88.56 95 PHE A C 1
ATOM 761 O O . PHE A 1 95 ? -16.279 -3.248 23.324 1.00 88.56 95 PHE A O 1
ATOM 768 N N . CYS A 1 96 ? -18.199 -2.349 22.579 1.00 89.25 96 CYS A N 1
ATOM 769 C CA . CYS A 1 96 ? -17.984 -1.044 23.189 1.00 89.25 96 CYS A CA 1
ATOM 770 C C . CYS A 1 96 ? -18.161 -1.142 24.710 1.00 89.25 96 CYS A C 1
ATOM 772 O O . CYS A 1 96 ? -19.169 -1.659 25.186 1.00 89.25 96 CYS A O 1
ATOM 774 N N . SER A 1 97 ? -17.204 -0.615 25.476 1.00 87.00 97 SER A N 1
ATOM 775 C CA . SER A 1 97 ? -17.266 -0.619 26.943 1.00 87.00 97 SER A CA 1
ATOM 776 C C . SER A 1 97 ? -18.316 0.329 27.521 1.00 87.00 97 SER A C 1
ATOM 778 O O . SER A 1 97 ? -18.724 0.127 28.657 1.00 87.00 97 SER A O 1
ATOM 780 N N . GLU A 1 98 ? -18.742 1.337 26.756 1.00 90.44 98 GLU A N 1
ATOM 781 C CA . GLU A 1 98 ? -19.726 2.328 27.205 1.00 90.44 98 GLU A CA 1
ATOM 782 C C . GLU A 1 98 ? -21.162 1.901 26.887 1.00 90.44 98 GLU A C 1
ATOM 784 O O . GLU A 1 98 ? -22.032 1.949 27.750 1.00 90.44 98 GLU A O 1
ATOM 789 N N . CYS A 1 99 ? -21.427 1.455 25.654 1.00 90.25 99 CYS A N 1
ATOM 790 C CA . CYS A 1 99 ? -22.791 1.159 25.200 1.00 90.25 99 CYS A CA 1
ATOM 791 C C . CYS A 1 99 ? -23.059 -0.320 24.880 1.00 90.25 99 CYS A C 1
ATOM 793 O O . CYS A 1 99 ? -24.192 -0.678 24.575 1.00 90.25 99 CYS A O 1
ATOM 795 N N . GLY A 1 100 ? -22.044 -1.190 24.921 1.00 87.94 100 GLY A N 1
ATOM 796 C CA . GLY A 1 100 ? -22.194 -2.625 24.642 1.00 87.94 100 GLY A CA 1
ATOM 797 C C . GLY A 1 100 ? -22.319 -2.999 23.160 1.00 87.94 100 GLY A C 1
ATOM 798 O O . GLY A 1 100 ? -22.454 -4.180 22.850 1.00 87.94 100 GLY A O 1
ATOM 799 N N . THR A 1 101 ? -22.249 -2.030 22.241 1.00 88.12 101 THR A N 1
ATOM 800 C CA . THR A 1 101 ? -22.333 -2.268 20.787 1.00 88.12 101 THR A CA 1
ATOM 801 C C . THR A 1 101 ? -21.255 -3.234 20.312 1.00 88.12 101 THR A C 1
ATOM 803 O O . THR A 1 101 ? -20.079 -3.023 20.603 1.00 88.12 101 THR A O 1
ATOM 806 N N . ASP A 1 102 ? -21.640 -4.255 19.544 1.00 85.62 102 ASP A N 1
ATOM 807 C CA . ASP A 1 102 ? -20.717 -5.188 18.889 1.00 85.62 102 ASP A CA 1
ATOM 808 C C . ASP A 1 102 ? -19.924 -4.460 17.794 1.00 85.62 102 ASP A C 1
ATOM 810 O O . ASP A 1 102 ? -20.460 -4.113 16.740 1.00 85.62 102 ASP A O 1
ATOM 814 N N . LEU A 1 103 ? -18.639 -4.223 18.059 1.00 81.56 103 LEU A N 1
ATOM 815 C CA . LEU A 1 103 ? -17.674 -3.563 17.174 1.00 81.56 103 LEU A CA 1
ATOM 816 C C . LEU A 1 103 ? -17.011 -4.541 16.190 1.00 81.56 103 LEU A C 1
ATOM 818 O O . LEU A 1 103 ? -16.296 -4.118 15.280 1.00 81.56 103 LEU A O 1
ATOM 822 N N . GLY A 1 104 ? -17.203 -5.849 16.377 1.00 68.38 104 GLY A N 1
ATOM 823 C CA . GLY A 1 104 ? -16.711 -6.894 15.480 1.00 68.38 104 GLY A CA 1
ATOM 824 C C . GLY A 1 104 ? -17.592 -7.075 14.244 1.00 68.38 104 GLY A C 1
ATOM 825 O O . GLY A 1 104 ? -17.090 -7.464 13.188 1.00 68.38 104 GLY A O 1
ATOM 826 N N . ARG A 1 105 ? -18.889 -6.759 14.359 1.00 56.34 105 ARG A N 1
ATOM 827 C CA . ARG A 1 105 ? -19.897 -6.935 13.300 1.00 56.34 105 ARG A CA 1
ATOM 828 C C . ARG A 1 105 ? -20.347 -5.633 12.626 1.00 56.34 105 ARG A C 1
ATOM 830 O O . ARG A 1 105 ? -20.798 -5.672 11.485 1.00 56.34 105 ARG A O 1
ATOM 837 N N . THR A 1 106 ? -20.187 -4.483 13.285 1.00 50.12 106 THR A N 1
ATOM 838 C CA . THR A 1 106 ? -20.625 -3.159 12.784 1.00 50.12 106 THR A CA 1
ATOM 839 C C . THR A 1 106 ? -19.681 -2.498 11.774 1.00 50.12 106 THR A C 1
ATOM 841 O O . THR A 1 106 ? -19.986 -1.419 11.277 1.00 50.12 106 THR A O 1
ATOM 844 N N . ALA A 1 107 ? -18.611 -3.171 11.332 1.00 48.25 107 ALA A N 1
ATOM 845 C CA . ALA A 1 107 ? -17.839 -2.737 10.158 1.00 48.25 107 ALA A CA 1
ATOM 846 C C . ALA A 1 107 ? -18.624 -2.837 8.822 1.00 48.25 107 ALA A C 1
ATOM 848 O O . ALA A 1 107 ? -18.057 -2.616 7.755 1.00 48.25 107 ALA A O 1
ATOM 849 N N . THR A 1 108 ? -19.916 -3.194 8.843 1.00 38.47 108 THR A N 1
ATOM 850 C CA . THR A 1 108 ? -20.779 -3.297 7.648 1.00 38.47 108 THR A CA 1
ATOM 851 C C . THR A 1 108 ? -22.142 -2.610 7.822 1.00 38.47 108 THR A C 1
ATOM 853 O O . THR A 1 108 ? -23.089 -2.914 7.108 1.00 38.47 108 THR A O 1
ATOM 856 N N . GLY A 1 109 ? -22.286 -1.640 8.724 1.00 40.66 109 GLY A N 1
ATOM 857 C CA . GLY A 1 109 ? -23.551 -0.905 8.791 1.00 40.66 109 GLY A CA 1
ATOM 858 C C . GLY A 1 109 ? -23.476 0.356 9.624 1.00 40.66 109 GLY A C 1
ATOM 859 O O . GLY A 1 109 ? -23.750 0.305 10.816 1.00 40.66 109 GLY A O 1
ATOM 860 N N . ALA A 1 110 ? -23.141 1.471 8.980 1.00 38.62 110 ALA A N 1
ATOM 861 C CA . ALA A 1 110 ? -23.397 2.805 9.503 1.00 38.62 110 ALA A CA 1
ATOM 862 C C . ALA A 1 110 ? -24.693 3.348 8.875 1.00 38.62 110 ALA A C 1
ATOM 864 O O . ALA A 1 110 ? -24.866 3.300 7.657 1.00 38.62 110 ALA A O 1
ATOM 865 N N . ALA A 1 111 ? -25.592 3.862 9.713 1.00 42.59 111 ALA A N 1
ATOM 866 C CA . ALA A 1 111 ? -26.695 4.742 9.332 1.00 42.59 111 ALA A CA 1
ATOM 867 C C . ALA A 1 111 ? -26.446 6.139 9.953 1.00 42.59 111 ALA A C 1
ATOM 869 O O . ALA A 1 111 ? -25.688 6.234 10.917 1.00 42.59 111 ALA A O 1
ATOM 870 N N . PRO A 1 112 ? -26.995 7.227 9.378 1.00 60.00 112 PRO A N 1
ATOM 871 C CA . PRO A 1 112 ? -26.158 8.362 8.984 1.00 60.00 112 PRO A CA 1
ATOM 872 C C . PRO A 1 112 ? -26.384 9.669 9.762 1.00 60.00 112 PRO A C 1
ATOM 874 O O . PRO A 1 112 ? -27.499 9.990 10.168 1.00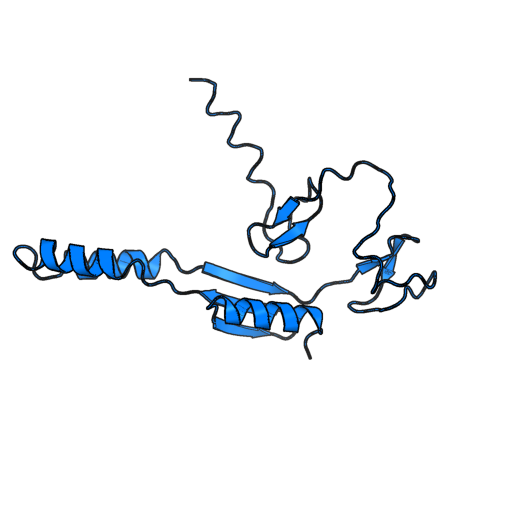 60.00 112 PRO A O 1
ATOM 877 N N . GLY A 1 113 ? -25.321 10.477 9.819 1.00 38.47 113 GLY A N 1
ATOM 878 C CA . GLY A 1 113 ? -25.325 11.922 10.082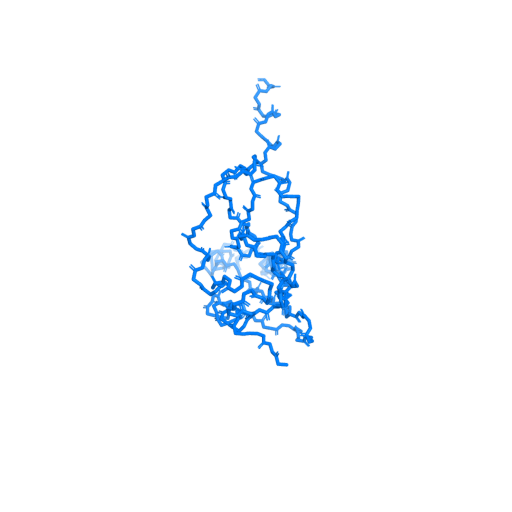 1.00 38.47 113 GLY A CA 1
ATOM 879 C C . GLY A 1 113 ? -23.898 12.390 10.404 1.00 38.47 113 GLY A C 1
ATOM 880 O O . GLY A 1 113 ? -23.273 11.816 11.281 1.00 38.47 113 GLY A O 1
ATOM 881 N N . GLU A 1 114 ? -23.251 13.349 9.743 1.00 42.66 114 GLU A N 1
ATOM 882 C CA . GLU A 1 114 ? -23.606 14.294 8.685 1.00 42.66 114 GLU A CA 1
ATOM 883 C C . GLU A 1 114 ? -22.334 14.548 7.838 1.00 42.66 114 GLU A C 1
ATOM 885 O O . GLU A 1 114 ? -21.221 14.618 8.359 1.00 42.66 114 GLU A O 1
ATOM 890 N N . THR A 1 115 ? -22.506 14.656 6.515 1.00 45.09 115 THR A N 1
ATOM 891 C CA . THR A 1 115 ? -21.471 14.898 5.482 1.00 45.09 115 THR A CA 1
ATOM 892 C C . THR A 1 115 ? -20.289 13.915 5.429 1.00 45.09 115 THR A C 1
ATOM 894 O O . THR A 1 115 ? -19.140 14.327 5.317 1.00 45.09 115 THR A O 1
ATOM 897 N N . ALA A 1 116 ? -20.556 12.608 5.441 1.00 47.44 116 ALA A N 1
ATOM 898 C CA . ALA A 1 116 ? -19.587 11.632 4.939 1.00 47.44 116 ALA A CA 1
ATOM 899 C C . ALA A 1 116 ? -19.718 11.576 3.411 1.00 47.44 116 ALA A C 1
ATOM 901 O O . ALA A 1 116 ? -20.763 11.181 2.890 1.00 47.44 116 ALA A O 1
ATOM 902 N N . GLY A 1 117 ? -18.706 12.056 2.687 1.00 53.03 117 GLY A N 1
ATOM 903 C CA . GLY A 1 117 ? -18.622 11.795 1.253 1.00 53.03 117 GLY A CA 1
ATOM 904 C C . GLY A 1 117 ? -18.346 10.308 0.996 1.00 53.03 117 GLY A C 1
ATOM 905 O O . GLY A 1 117 ? -17.901 9.588 1.888 1.00 53.03 117 GLY A O 1
ATOM 906 N N . GLU A 1 118 ? -18.658 9.846 -0.214 1.00 65.19 118 GLU A N 1
ATOM 907 C CA . GLU A 1 118 ? -18.593 8.433 -0.617 1.00 65.19 118 GLU A CA 1
ATOM 908 C C . GLU A 1 118 ? -17.246 7.779 -0.230 1.00 65.19 118 GLU A C 1
ATOM 910 O O . GLU A 1 118 ? -16.196 8.273 -0.643 1.00 65.19 118 GLU A O 1
ATOM 915 N N . PRO A 1 119 ? -17.228 6.665 0.527 1.00 71.62 119 PRO A N 1
ATOM 916 C CA . PRO A 1 119 ? -15.986 6.043 0.977 1.00 71.62 119 PRO A CA 1
ATOM 917 C C . PRO A 1 119 ? -15.070 5.719 -0.207 1.00 71.62 119 PRO A C 1
ATOM 919 O O . PRO A 1 119 ? -15.452 5.024 -1.151 1.00 71.62 119 PRO A O 1
ATOM 922 N N . ARG A 1 120 ? -13.827 6.196 -0.144 1.00 81.56 120 ARG A N 1
ATOM 923 C CA . ARG A 1 120 ? -12.798 5.949 -1.160 1.00 81.56 120 ARG A CA 1
ATOM 924 C C . ARG A 1 120 ? -11.755 4.975 -0.632 1.00 81.56 120 ARG A C 1
ATOM 926 O O . ARG A 1 120 ? -11.610 4.765 0.567 1.00 81.56 120 ARG A O 1
ATOM 933 N N . THR A 1 121 ? -11.000 4.368 -1.537 1.00 83.12 121 THR A N 1
ATOM 934 C CA . THR A 1 121 ? -9.914 3.457 -1.159 1.00 83.12 121 THR A CA 1
ATOM 935 C C . THR A 1 121 ? -8.597 4.227 -1.118 1.00 83.12 121 THR A C 1
ATOM 937 O O . THR A 1 121 ? -8.288 5.008 -2.020 1.00 83.12 121 THR A O 1
ATOM 940 N N . CYS A 1 122 ? -7.828 4.053 -0.045 1.00 81.69 122 CYS A N 1
ATOM 941 C CA . CYS A 1 122 ? -6.486 4.604 0.062 1.00 81.69 122 CYS A CA 1
ATOM 942 C C . CYS A 1 122 ? -5.564 3.901 -0.949 1.00 81.69 122 CYS A C 1
ATOM 944 O O . CYS A 1 122 ? -5.402 2.689 -0.831 1.00 81.69 122 CYS A O 1
ATOM 946 N N . PRO A 1 123 ? -4.909 4.629 -1.870 1.00 79.00 123 PRO A N 1
ATOM 947 C CA . PRO A 1 123 ? -4.076 4.022 -2.913 1.00 79.00 123 PRO A CA 1
ATOM 948 C C . PRO A 1 123 ? -2.808 3.337 -2.377 1.00 79.00 123 PRO A C 1
ATOM 950 O O . PRO A 1 123 ? -2.214 2.528 -3.072 1.00 79.00 123 PRO A O 1
ATOM 953 N N . GLU A 1 124 ? -2.400 3.642 -1.142 1.00 75.69 124 GLU A N 1
ATOM 954 C CA . GLU A 1 124 ? -1.161 3.130 -0.534 1.00 75.69 124 GLU A CA 1
ATOM 955 C C . GLU A 1 124 ? -1.357 1.861 0.310 1.00 75.69 124 GLU A C 1
ATOM 957 O O . GLU A 1 124 ? -0.417 1.113 0.579 1.00 75.69 124 GLU A O 1
ATOM 962 N N . CYS A 1 125 ? -2.569 1.618 0.815 1.00 72.56 125 CYS A N 1
ATOM 963 C CA . CYS A 1 125 ? -2.800 0.505 1.749 1.00 72.56 125 CYS A CA 1
ATOM 964 C C . CYS A 1 125 ? -4.166 -0.170 1.624 1.00 72.56 125 CYS A C 1
ATOM 966 O O . CYS A 1 125 ? -4.547 -0.941 2.517 1.00 72.56 125 CYS A O 1
ATOM 968 N N . ASP A 1 126 ? -4.918 0.194 0.585 1.00 76.12 126 ASP A N 1
ATOM 969 C CA . ASP A 1 126 ? -6.268 -0.271 0.264 1.00 76.12 126 ASP A CA 1
ATOM 970 C C . ASP A 1 126 ? -7.274 -0.172 1.418 1.00 76.12 126 ASP A C 1
ATOM 972 O O . ASP A 1 126 ? -8.322 -0.815 1.436 1.00 76.12 126 ASP A O 1
ATOM 976 N N . ALA A 1 127 ? -6.969 0.647 2.427 1.00 77.31 127 ALA A N 1
ATOM 977 C CA . ALA A 1 127 ? -7.910 0.933 3.490 1.00 77.31 127 ALA A CA 1
ATOM 978 C C . ALA A 1 127 ? -9.063 1.757 2.919 1.00 77.31 127 ALA A C 1
ATOM 980 O O . ALA A 1 127 ? -8.829 2.769 2.257 1.00 77.31 127 ALA A O 1
ATOM 981 N N . VAL A 1 128 ? -10.289 1.357 3.239 1.00 79.06 128 VAL A N 1
ATOM 982 C CA . VAL A 1 128 ? -11.456 2.217 3.060 1.00 79.06 128 VAL A CA 1
ATOM 983 C C . VAL A 1 128 ? -11.266 3.439 3.958 1.00 79.06 128 VAL A C 1
ATOM 985 O O . VAL A 1 128 ? -10.997 3.302 5.154 1.00 79.06 128 VAL A O 1
ATOM 988 N N . VAL A 1 129 ? -11.316 4.620 3.357 1.00 83.31 129 VAL A N 1
ATOM 989 C CA . VAL A 1 129 ? -11.129 5.915 4.007 1.00 83.31 129 VAL A CA 1
ATOM 990 C C . VAL A 1 129 ? -12.276 6.839 3.618 1.00 83.31 129 VAL A C 1
ATOM 992 O O . VAL A 1 129 ? -12.755 6.813 2.486 1.00 83.31 129 VAL A O 1
ATOM 995 N N . GLU A 1 130 ? -12.709 7.652 4.573 1.00 79.06 130 GLU A N 1
ATOM 996 C CA . GLU A 1 130 ? -13.749 8.660 4.361 1.00 79.06 130 GLU A CA 1
ATOM 997 C C . GLU A 1 130 ? -13.321 9.660 3.276 1.00 79.06 130 GLU A C 1
ATOM 999 O O . GLU A 1 130 ? -12.154 10.080 3.228 1.00 79.06 130 GLU A O 1
ATOM 1004 N N . ASP A 1 131 ? -14.251 10.057 2.406 1.00 71.62 131 ASP A N 1
ATOM 1005 C CA . ASP A 1 131 ? -13.976 11.110 1.429 1.00 71.62 131 ASP A CA 1
ATOM 1006 C C . ASP A 1 131 ? -13.687 12.435 2.148 1.00 71.62 131 ASP A C 1
ATOM 1008 O O . ASP A 1 131 ? -14.343 12.796 3.126 1.00 71.62 131 ASP A O 1
ATOM 1012 N N . GLY A 1 132 ? -12.659 13.152 1.696 1.00 72.62 132 GLY A N 1
ATOM 1013 C CA . GLY A 1 132 ? -12.188 14.378 2.350 1.00 72.62 132 GLY A CA 1
ATOM 1014 C C . GLY A 1 132 ? -11.186 14.170 3.496 1.00 72.62 132 GLY A C 1
ATOM 1015 O O . GLY A 1 132 ? -10.643 15.153 4.009 1.00 72.62 132 GLY A O 1
ATOM 1016 N N . ALA A 1 133 ? -10.857 12.927 3.873 1.00 76.06 133 ALA A N 1
ATOM 1017 C CA . ALA A 1 133 ? -9.729 12.670 4.765 1.00 76.06 133 ALA A CA 1
ATOM 1018 C C . ALA A 1 133 ? -8.426 13.182 4.123 1.00 76.06 133 ALA A C 1
ATOM 1020 O O . ALA A 1 133 ? -8.079 12.787 3.017 1.00 76.06 133 ALA A O 1
ATOM 1021 N N . ARG A 1 134 ? -7.683 14.060 4.813 1.00 79.88 134 ARG A N 1
ATOM 1022 C CA . ARG A 1 134 ? -6.383 14.569 4.321 1.00 79.88 134 ARG A CA 1
ATOM 1023 C C . ARG A 1 134 ? -5.278 13.518 4.386 1.00 79.88 134 ARG A C 1
ATOM 1025 O O . ARG A 1 134 ? -4.377 13.516 3.555 1.00 79.88 134 ARG A O 1
ATOM 1032 N N . TYR A 1 135 ? -5.383 12.620 5.360 1.00 82.50 135 TYR A N 1
ATOM 1033 C CA . TYR A 1 135 ? -4.434 11.551 5.632 1.00 82.50 135 TYR A CA 1
ATOM 1034 C C . TYR A 1 135 ? -5.197 10.250 5.844 1.00 82.50 135 TYR A C 1
ATOM 1036 O O . TYR A 1 135 ? -6.253 10.232 6.479 1.00 82.50 135 TYR A O 1
ATOM 1044 N N . CYS A 1 136 ? -4.646 9.143 5.366 1.00 81.06 136 CYS A N 1
ATOM 1045 C CA . CYS A 1 136 ? -5.163 7.825 5.671 1.00 81.06 136 CYS A CA 1
ATOM 1046 C C . CYS A 1 136 ? -4.919 7.516 7.152 1.00 81.06 136 CYS A C 1
ATOM 1048 O O . CYS A 1 136 ? -3.772 7.367 7.570 1.00 81.06 136 CYS A O 1
ATOM 1050 N N . ALA A 1 137 ? -5.982 7.329 7.936 1.00 72.94 137 ALA A N 1
ATOM 1051 C CA . ALA A 1 137 ? -5.877 6.953 9.351 1.00 72.94 137 ALA A CA 1
ATOM 1052 C C . ALA A 1 137 ? -5.152 5.609 9.581 1.00 72.94 137 ALA A C 1
ATOM 1054 O O . ALA A 1 137 ? -4.735 5.302 10.693 1.00 72.94 137 ALA A O 1
ATOM 1055 N N . ASN A 1 138 ? -4.988 4.805 8.527 1.00 71.19 138 ASN A N 1
ATOM 1056 C CA . ASN A 1 138 ? -4.379 3.487 8.602 1.00 71.19 138 ASN A CA 1
ATOM 1057 C C . ASN A 1 138 ? -2.879 3.459 8.240 1.00 71.19 138 ASN A C 1
ATOM 1059 O O . ASN A 1 138 ? -2.093 2.842 8.954 1.00 71.19 138 ASN A O 1
ATOM 1063 N N . CYS A 1 139 ? -2.458 4.103 7.145 1.00 72.56 139 CYS A N 1
ATOM 1064 C CA . CYS A 1 139 ? -1.043 4.126 6.725 1.00 72.56 139 CYS A CA 1
ATOM 1065 C C . CYS A 1 139 ? -0.378 5.505 6.858 1.00 72.56 139 CYS A C 1
ATOM 1067 O O . CYS A 1 139 ? 0.844 5.614 6.787 1.00 72.56 139 CYS A O 1
ATOM 1069 N N . GLY A 1 140 ? -1.150 6.562 7.112 1.00 74.38 140 GLY A N 1
ATOM 1070 C CA . GLY A 1 140 ? -0.677 7.946 7.173 1.00 74.38 140 GLY A CA 1
ATOM 1071 C C . GLY A 1 140 ? -0.363 8.579 5.817 1.00 74.38 140 GLY A C 1
ATOM 1072 O O . GLY A 1 140 ? 0.150 9.691 5.811 1.00 74.38 140 GLY A O 1
ATOM 1073 N N . ALA A 1 141 ? -0.651 7.903 4.699 1.00 79.19 141 ALA A N 1
ATOM 1074 C CA . ALA A 1 141 ? -0.503 8.479 3.365 1.00 79.19 141 ALA A CA 1
ATOM 1075 C C . ALA A 1 141 ? -1.400 9.708 3.195 1.00 79.19 141 ALA A C 1
ATOM 1077 O O . ALA A 1 141 ? -2.556 9.687 3.624 1.00 79.19 141 ALA A O 1
ATOM 1078 N N . GLU A 1 142 ? -0.885 10.756 2.560 1.00 82.00 142 GLU A N 1
ATOM 1079 C CA . GLU A 1 142 ? -1.676 11.924 2.180 1.00 82.00 142 GLU A CA 1
ATOM 1080 C C . GLU A 1 142 ? -2.645 11.547 1.054 1.00 82.00 142 GLU A C 1
ATOM 1082 O O . GLU A 1 142 ? -2.275 10.927 0.062 1.00 82.00 142 GLU A O 1
ATOM 1087 N N . LEU A 1 143 ? -3.923 11.874 1.226 1.00 81.31 143 LEU A N 1
ATOM 1088 C CA . LEU A 1 143 ? -5.001 11.503 0.299 1.00 81.31 143 LEU A CA 1
ATOM 1089 C C . LEU A 1 143 ? -5.459 12.693 -0.565 1.00 81.31 143 LEU A C 1
ATOM 1091 O O . LEU A 1 143 ? -6.374 12.556 -1.378 1.00 81.31 143 LEU A O 1
ATOM 1095 N N . ALA A 1 144 ? -4.822 13.859 -0.400 1.00 66.44 144 ALA A N 1
ATOM 1096 C CA . ALA A 1 144 ? -5.241 15.140 -0.968 1.00 66.44 144 ALA A CA 1
ATOM 1097 C C . ALA A 1 144 ? -4.986 15.310 -2.485 1.00 66.44 144 ALA A C 1
ATOM 1099 O O . ALA A 1 144 ? -5.351 16.340 -3.046 1.00 66.44 144 ALA A O 1
ATOM 1100 N N . GLU A 1 145 ? -4.417 14.325 -3.188 1.00 55.53 145 GLU A N 1
ATOM 1101 C CA . GLU A 1 145 ? -3.785 14.575 -4.497 1.00 55.53 145 GLU A CA 1
ATOM 1102 C C . GLU A 1 145 ? -4.494 14.028 -5.746 1.00 55.53 145 GLU A C 1
ATOM 1104 O O . GLU A 1 145 ? -3.920 14.012 -6.831 1.00 55.53 145 GLU A O 1
ATOM 1109 N N . THR A 1 146 ? -5.768 13.633 -5.659 1.00 47.78 146 THR A N 1
ATOM 1110 C CA . THR A 1 146 ? -6.521 13.141 -6.843 1.00 47.78 146 THR A CA 1
ATOM 1111 C C . THR A 1 146 ? -7.690 14.017 -7.302 1.00 47.78 146 THR A C 1
ATOM 1113 O O . THR A 1 146 ? -8.255 13.747 -8.358 1.00 47.78 146 THR A O 1
ATOM 1116 N N . ALA A 1 147 ? -8.022 15.104 -6.595 1.00 44.25 147 ALA A N 1
ATOM 1117 C CA . ALA A 1 147 ? -9.110 16.014 -6.990 1.00 44.25 147 ALA A CA 1
ATOM 1118 C C . ALA A 1 147 ? -8.640 17.297 -7.715 1.00 44.25 147 ALA A C 1
ATOM 1120 O O . ALA A 1 147 ? -9.423 17.905 -8.442 1.00 44.25 147 ALA A O 1
ATOM 1121 N N . ALA A 1 148 ? -7.371 17.702 -7.564 1.00 43.66 148 ALA A N 1
ATOM 1122 C CA . ALA A 1 148 ? -6.866 18.973 -8.101 1.00 43.66 148 ALA A CA 1
ATOM 1123 C C . ALA A 1 148 ? -6.325 18.891 -9.546 1.00 43.66 148 ALA A C 1
ATOM 1125 O O . ALA A 1 148 ? -6.441 19.855 -10.295 1.00 43.66 148 ALA A O 1
ATOM 1126 N N . ARG A 1 149 ? -5.806 17.738 -9.995 1.00 43.22 149 ARG A N 1
ATOM 1127 C CA . ARG A 1 149 ? -5.122 17.620 -11.304 1.00 43.22 149 ARG A CA 1
ATOM 1128 C C . ARG A 1 149 ? -6.021 17.643 -12.551 1.00 43.22 149 ARG A C 1
ATOM 1130 O O . ARG A 1 149 ? -5.492 17.690 -13.650 1.00 43.22 149 ARG A O 1
ATOM 1137 N N . ARG A 1 150 ? -7.355 17.617 -12.424 1.00 44.50 150 ARG A N 1
ATOM 1138 C CA . ARG A 1 150 ? -8.277 17.640 -13.587 1.00 44.50 150 ARG A CA 1
ATOM 1139 C C . ARG A 1 150 ? -8.842 19.017 -13.945 1.00 44.50 150 ARG A C 1
ATOM 1141 O O . ARG A 1 150 ? -9.539 19.109 -14.947 1.00 44.50 150 ARG A O 1
ATOM 1148 N N . ARG A 1 151 ? -8.601 20.068 -13.153 1.00 46.94 151 ARG A N 1
ATOM 1149 C CA . ARG A 1 151 ? -9.099 21.423 -13.476 1.00 46.94 151 ARG A CA 1
ATOM 1150 C C . ARG A 1 151 ? -8.098 22.293 -14.238 1.00 46.94 151 ARG A C 1
ATOM 1152 O O . ARG A 1 151 ? -8.550 23.200 -14.925 1.00 46.94 151 ARG A O 1
ATOM 1159 N N . ASP A 1 152 ? -6.803 21.986 -14.178 1.00 48.12 152 ASP A N 1
ATOM 1160 C CA . ASP A 1 152 ? -5.772 22.756 -14.895 1.00 48.12 152 ASP A CA 1
ATOM 1161 C C . ASP A 1 152 ? -5.530 22.290 -16.345 1.00 48.12 152 ASP A C 1
ATOM 1163 O O . ASP A 1 152 ? -5.064 23.077 -17.153 1.00 48.12 152 ASP A O 1
ATOM 1167 N N . ASP A 1 153 ? -5.922 21.067 -16.722 1.00 48.75 153 ASP A N 1
ATOM 1168 C CA . ASP A 1 153 ? -5.691 20.502 -18.073 1.00 48.75 153 ASP A CA 1
ATOM 1169 C C . ASP A 1 153 ? -6.811 20.829 -19.091 1.00 48.75 153 ASP A C 1
ATOM 1171 O O . ASP A 1 153 ? -6.826 20.339 -20.212 1.00 48.75 153 ASP A O 1
ATOM 1175 N N . SER A 1 154 ? -7.818 21.624 -18.707 1.00 51.53 154 SER A N 1
ATOM 1176 C CA . SER A 1 154 ? -8.943 22.011 -19.591 1.00 51.53 154 SER A CA 1
ATOM 1177 C C . SER A 1 154 ? -8.985 23.507 -19.913 1.00 51.53 154 SER A C 1
ATOM 1179 O O . SER A 1 154 ? -10.001 23.998 -20.402 1.00 51.53 154 SER A O 1
ATOM 1181 N N . SER A 1 155 ? -7.904 24.231 -19.615 1.00 51.66 155 SER A N 1
ATOM 1182 C CA . SER A 1 155 ? -7.726 25.644 -19.969 1.00 51.66 155 SER A CA 1
ATOM 1183 C C . SER A 1 155 ? -6.435 25.840 -20.775 1.00 51.66 155 SER A C 1
ATOM 1185 O O . SER A 1 155 ? -5.597 26.659 -20.409 1.00 51.66 155 SER A O 1
ATOM 1187 N N . GLU A 1 156 ? -6.283 25.078 -21.858 1.00 44.00 156 GLU A N 1
ATOM 1188 C CA . GLU A 1 156 ? -5.412 25.413 -22.998 1.00 44.00 156 GLU A CA 1
ATOM 1189 C C . GLU A 1 156 ? -6.266 25.624 -24.252 1.00 44.00 156 GLU A C 1
ATOM 1191 O O . GLU A 1 156 ? -7.228 24.844 -24.455 1.00 44.00 156 GLU A O 1
#

Foldseek 3Di:
DADPVLVVLVVVCVVVVWDFDDDDPFKTKIKHFDQPDPVVLVVCCVVCVPPPVCPVSVVVSVVSRVPPIDMFMFGRQDWDQDLPPRDTDDRPDQADPPPRHGPVPCVPDHDDDDDFDDFDADPRRRDGDTPPPQADSGGRDGPPPPPPVPPVVPPD

pLDDT: mean 71.81, std 13.54, range [38.47, 90.44]

Secondary structure (DSSP, 8-state):
---HHHHHHHHHHHHTT-EEEEE-SSEEEEEEE----HHHHHHHHHHHTTTSTTHHHHHHHHHHHHH-EEEEEEEPP--EE-TTT--EE-TT-SB-TTT--BTTTGGG-----S--EEEEE-TTT--EEEET-SB-TTT--B-TTSSSTTTSTT--